Protein AF-A0A7J4XLW6-F1 (afdb_monomer_lite)

Foldseek 3Di:
DWKKKKKFEDVQVVVCVVPVDRDDPVSCVPPNIDIDMDDDQAVVVVVVVVVVVVVDPPGPDMDMDDIDDPCQPDCVPPDPCLVVVCVVCVVDPDFDADPPPRGTNHHHDPPPPD

Secondary structure (DSSP, 8-state):
-EEEEEEESHHHHHHHHHHSSPPPHHHHHHH--EEEEEEESSHHHHHHHHHHHHH-TTSS-EEE---EE--SS--TT--TTHHHHHHHTTT-SS-EE-TTT--EEE---S----

pLDDT: mean 85.94, std 12.04, range [36.12, 96.38]

Structure (mmCIF, N/CA/C/O backbone):
data_AF-A0A7J4XLW6-F1
#
_entry.id   AF-A0A7J4XLW6-F1
#
loop_
_atom_site.group_PDB
_atom_site.id
_atom_site.type_symbol
_atom_site.label_atom_id
_atom_site.label_alt_id
_atom_site.label_comp_id
_atom_site.label_asym_id
_atom_site.label_entity_id
_atom_site.label_seq_id
_atom_site.pdbx_PDB_ins_code
_atom_site.Cartn_x
_atom_site.Cartn_y
_atom_site.Cartn_z
_atom_site.occupancy
_atom_site.B_iso_or_equiv
_atom_site.auth_seq_id
_atom_site.auth_comp_id
_atom_site.auth_asym_id
_atom_site.auth_atom_id
_atom_site.pdbx_PDB_model_num
ATOM 1 N N . MET A 1 1 ? -7.204 3.137 5.812 1.00 77.12 1 MET A N 1
ATOM 2 C CA . MET A 1 1 ? -6.829 2.660 4.477 1.00 77.12 1 MET A CA 1
ATOM 3 C C . MET A 1 1 ? -5.346 2.912 4.299 1.00 77.12 1 MET A C 1
ATOM 5 O O . MET A 1 1 ? -4.861 3.974 4.674 1.00 77.12 1 MET A O 1
ATOM 9 N N . ILE A 1 2 ? -4.638 1.894 3.839 1.00 84.94 2 ILE A N 1
ATOM 10 C CA . ILE A 1 2 ? -3.230 1.935 3.465 1.00 84.94 2 ILE A CA 1
ATOM 11 C C . ILE A 1 2 ? -3.199 2.041 1.953 1.00 84.94 2 ILE A C 1
ATOM 13 O O . ILE A 1 2 ? -3.957 1.355 1.272 1.00 84.94 2 ILE A O 1
ATOM 17 N N . LYS A 1 3 ? -2.335 2.891 1.431 1.00 91.06 3 LYS A N 1
ATOM 18 C CA . LYS A 1 3 ? -2.055 3.009 0.013 1.00 91.06 3 LYS A CA 1
ATOM 19 C C . LYS A 1 3 ? -0.597 2.643 -0.205 1.00 91.06 3 LYS A C 1
ATOM 21 O O . LYS A 1 3 ? 0.259 3.003 0.596 1.00 91.06 3 LYS A O 1
ATOM 26 N N . ALA A 1 4 ? -0.338 1.908 -1.272 1.00 93.88 4 ALA A N 1
ATOM 27 C CA . ALA A 1 4 ? 1.007 1.561 -1.689 1.00 93.88 4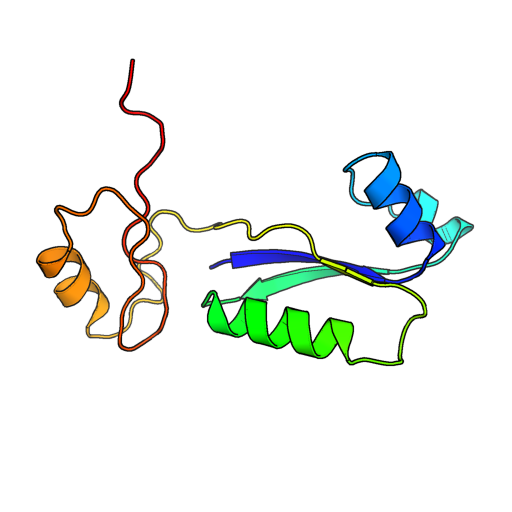 ALA A CA 1
ATOM 28 C C . ALA A 1 4 ? 1.082 1.545 -3.210 1.00 93.88 4 ALA A C 1
ATOM 30 O O . ALA A 1 4 ? 0.094 1.263 -3.893 1.00 93.88 4 ALA A O 1
ATOM 31 N N . THR A 1 5 ? 2.257 1.856 -3.735 1.00 96.25 5 THR A N 1
ATOM 32 C CA . THR A 1 5 ? 2.540 1.772 -5.162 1.00 96.25 5 THR A CA 1
ATOM 33 C C . THR A 1 5 ? 3.327 0.499 -5.423 1.00 96.25 5 THR A C 1
ATOM 35 O O . THR A 1 5 ? 4.349 0.251 -4.790 1.00 96.25 5 THR A O 1
ATOM 38 N N . VAL A 1 6 ? 2.830 -0.301 -6.355 1.00 95.44 6 VAL A N 1
ATOM 39 C CA . VAL A 1 6 ? 3.473 -1.506 -6.868 1.00 95.44 6 VAL A CA 1
ATOM 40 C C . VAL A 1 6 ? 4.213 -1.123 -8.139 1.00 95.44 6 VAL A C 1
ATOM 42 O O . VAL A 1 6 ? 3.632 -0.493 -9.026 1.00 95.44 6 VAL A O 1
ATOM 45 N N . ILE A 1 7 ? 5.479 -1.504 -8.229 1.00 95.88 7 ILE A N 1
ATOM 46 C CA . ILE A 1 7 ? 6.340 -1.282 -9.388 1.00 95.88 7 ILE A CA 1
ATOM 47 C C . ILE A 1 7 ? 6.794 -2.654 -9.879 1.00 95.88 7 ILE A C 1
ATOM 49 O O . ILE A 1 7 ? 7.333 -3.436 -9.103 1.00 95.88 7 ILE A O 1
ATOM 53 N N . CYS A 1 8 ? 6.579 -2.948 -11.158 1.00 94.25 8 CYS A N 1
ATOM 54 C CA . CYS A 1 8 ? 6.957 -4.216 -11.775 1.00 94.25 8 CYS A CA 1
ATOM 55 C C . CYS A 1 8 ? 7.901 -3.987 -12.961 1.00 94.25 8 CYS A C 1
ATOM 57 O O . CYS A 1 8 ? 7.646 -3.112 -13.795 1.00 94.25 8 CYS A O 1
ATOM 59 N N . GLY A 1 9 ? 8.936 -4.824 -13.064 1.00 93.62 9 GLY A N 1
ATOM 60 C CA . GLY A 1 9 ? 9.936 -4.830 -14.133 1.00 93.62 9 GLY A CA 1
ATOM 61 C C . GLY A 1 9 ? 11.270 -4.212 -13.703 1.00 93.62 9 GLY A C 1
ATOM 62 O O . GLY A 1 9 ? 11.294 -3.100 -13.174 1.00 93.62 9 GLY A O 1
ATOM 63 N N . GLY A 1 10 ? 12.382 -4.898 -13.990 1.00 93.75 10 GLY A N 1
ATOM 64 C CA . GLY A 1 10 ? 13.707 -4.548 -13.455 1.00 93.75 10 GLY A CA 1
ATOM 65 C C . GLY A 1 10 ? 14.176 -3.130 -13.768 1.00 93.75 10 GLY A C 1
ATOM 66 O O . GLY A 1 10 ? 14.617 -2.405 -12.884 1.00 93.75 10 GLY A O 1
ATOM 67 N N . SER A 1 11 ? 13.975 -2.636 -14.995 1.00 95.12 11 SER A N 1
ATOM 68 C CA . SER A 1 11 ? 14.337 -1.246 -15.321 1.00 95.12 11 SER A CA 1
ATOM 69 C C . SER A 1 11 ? 13.528 -0.207 -14.533 1.00 95.12 11 SER A C 1
ATOM 71 O O . SER A 1 11 ? 14.036 0.877 -14.241 1.00 95.12 11 SER A O 1
ATOM 73 N N . ALA A 1 12 ? 12.272 -0.509 -14.193 1.00 95.50 12 ALA A N 1
ATOM 74 C CA . ALA A 1 12 ? 11.426 0.371 -13.393 1.00 95.50 12 ALA A CA 1
ATOM 75 C C . ALA A 1 12 ? 11.798 0.309 -11.904 1.00 95.50 12 ALA A C 1
ATOM 77 O O . ALA A 1 12 ? 11.862 1.359 -11.262 1.00 95.50 12 ALA A O 1
ATOM 78 N N . VAL A 1 13 ? 12.087 -0.888 -11.386 1.00 95.44 13 VAL A N 1
ATOM 79 C CA . VAL A 1 13 ? 12.538 -1.111 -10.004 1.00 95.44 13 VAL A CA 1
ATOM 80 C C . VAL A 1 13 ? 13.897 -0.457 -9.765 1.00 95.44 13 VAL A C 1
ATOM 82 O O . VAL A 1 13 ? 13.985 0.429 -8.921 1.00 95.44 13 VAL A O 1
ATOM 85 N N . ASN A 1 14 ? 14.903 -0.734 -10.599 1.00 95.62 14 ASN A N 1
ATOM 86 C CA . ASN A 1 14 ? 16.224 -0.111 -10.471 1.00 95.62 14 ASN A CA 1
ATOM 87 C C . ASN A 1 14 ? 16.144 1.426 -10.502 1.00 95.62 14 ASN A C 1
ATOM 89 O O . ASN A 1 14 ? 16.817 2.124 -9.748 1.00 95.62 14 ASN A O 1
ATOM 93 N N . ARG A 1 15 ? 15.261 1.991 -11.338 1.00 95.56 15 ARG A N 1
ATOM 94 C CA . ARG A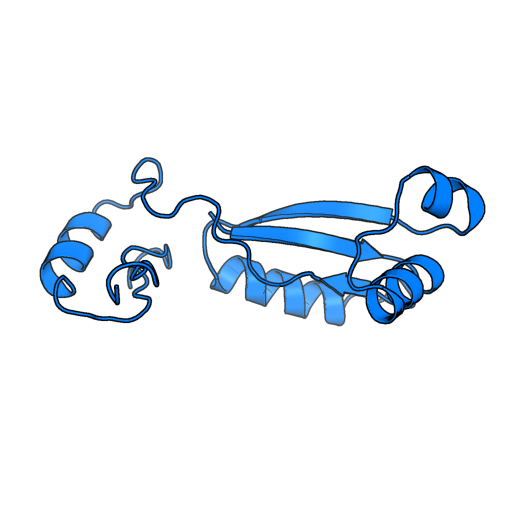 1 15 ? 15.053 3.444 -11.379 1.00 95.56 15 ARG A CA 1
ATOM 95 C C . ARG A 1 15 ? 14.470 3.986 -10.074 1.00 95.56 15 ARG A C 1
ATOM 97 O O . ARG A 1 15 ? 14.819 5.102 -9.673 1.00 95.56 15 ARG A O 1
ATOM 104 N N . TYR A 1 16 ? 13.547 3.249 -9.464 1.00 96.38 16 TYR A N 1
ATOM 105 C CA . TYR A 1 16 ? 12.991 3.603 -8.166 1.00 96.38 16 TYR A CA 1
ATOM 106 C C . TYR A 1 16 ? 14.075 3.543 -7.089 1.00 96.38 16 TYR A C 1
ATOM 108 O O . TYR A 1 16 ? 14.262 4.543 -6.401 1.00 96.38 16 TYR A O 1
ATOM 116 N N . ASP A 1 17 ? 14.851 2.464 -7.028 1.00 95.19 17 ASP A N 1
ATOM 117 C CA . ASP A 1 17 ? 15.910 2.278 -6.030 1.00 95.19 17 ASP A CA 1
ATOM 118 C C . ASP A 1 17 ? 17.003 3.354 -6.129 1.00 95.19 17 ASP A C 1
ATOM 120 O O . ASP A 1 17 ? 17.436 3.906 -5.119 1.00 95.19 17 ASP A O 1
ATOM 124 N N . GLU A 1 18 ? 17.390 3.745 -7.347 1.00 96.06 18 GLU A N 1
ATOM 125 C CA . GLU A 1 18 ? 18.377 4.808 -7.578 1.00 96.06 18 GLU A CA 1
ATOM 126 C C . GLU A 1 18 ? 17.890 6.207 -7.172 1.00 96.06 18 GLU A C 1
ATOM 128 O O . GLU A 1 18 ? 18.699 7.087 -6.871 1.00 96.06 18 GLU A O 1
ATOM 133 N N . THR A 1 19 ? 16.581 6.470 -7.246 1.00 95.44 19 THR A N 1
ATOM 134 C CA . THR A 1 19 ? 16.052 7.843 -7.141 1.00 95.44 19 THR A CA 1
ATOM 135 C C . THR A 1 19 ? 15.097 8.088 -5.986 1.00 95.44 19 THR A C 1
ATOM 137 O O . THR A 1 19 ? 14.776 9.249 -5.717 1.00 95.44 19 THR A O 1
ATOM 140 N N . GLY A 1 20 ? 14.595 7.030 -5.353 1.00 93.94 20 GLY A N 1
ATOM 141 C CA . GLY A 1 20 ? 13.478 7.067 -4.413 1.00 93.94 20 GLY A CA 1
ATOM 142 C C . GLY A 1 20 ? 12.168 7.576 -5.028 1.00 93.94 20 GLY A 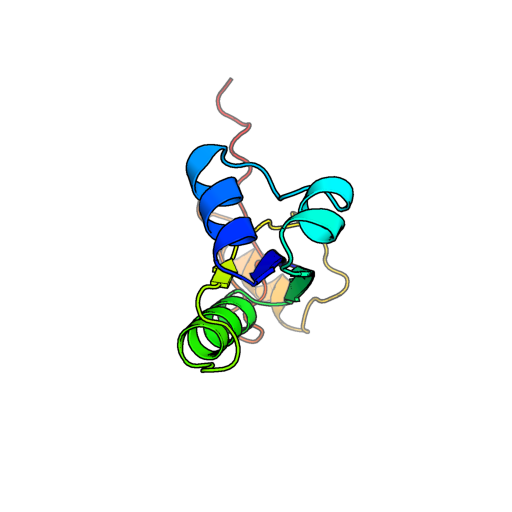C 1
ATOM 143 O O . GLY A 1 20 ? 11.269 7.991 -4.299 1.00 93.94 20 GLY A O 1
ATOM 144 N N . LYS A 1 21 ? 12.052 7.637 -6.364 1.00 95.31 21 LYS A N 1
ATOM 145 C CA . LYS A 1 21 ? 10.900 8.229 -7.063 1.00 95.31 21 LYS A CA 1
ATOM 146 C C . LYS A 1 21 ? 10.237 7.221 -7.983 1.00 95.31 21 LYS A C 1
ATOM 148 O O . LYS A 1 21 ? 10.894 6.579 -8.798 1.00 95.31 21 LYS A O 1
ATOM 153 N N . VAL A 1 22 ? 8.909 7.154 -7.904 1.00 95.69 22 VAL A N 1
ATOM 154 C CA . VAL A 1 22 ? 8.093 6.299 -8.775 1.00 95.69 22 VAL A CA 1
ATOM 155 C C . VAL A 1 22 ? 8.342 6.663 -10.251 1.00 95.69 22 VAL A C 1
ATOM 157 O O . VAL A 1 22 ? 8.219 7.841 -10.616 1.00 95.69 22 VAL A O 1
ATOM 160 N N . PRO A 1 23 ? 8.683 5.691 -11.120 1.00 96.00 23 PRO A N 1
ATOM 161 C CA . PRO A 1 23 ? 8.942 5.949 -12.530 1.00 96.00 23 PRO A CA 1
ATOM 162 C C . PRO A 1 23 ? 7.749 6.581 -13.253 1.00 96.00 23 PRO A C 1
ATOM 164 O O . PRO A 1 23 ? 6.603 6.151 -13.138 1.00 96.00 23 PRO A O 1
ATOM 167 N N . SER A 1 24 ? 8.026 7.611 -14.054 1.00 95.12 24 SER A N 1
ATOM 168 C CA . SER A 1 24 ? 6.992 8.273 -14.856 1.00 95.12 24 SER A CA 1
ATOM 169 C C . SER A 1 24 ? 6.516 7.397 -16.018 1.00 95.12 24 SER A C 1
ATOM 171 O O . SER A 1 24 ? 7.286 6.624 -16.586 1.00 95.12 24 SER A O 1
ATOM 173 N N . ARG A 1 25 ? 5.289 7.627 -16.496 1.00 94.38 25 ARG A N 1
ATOM 174 C CA . ARG A 1 25 ? 4.749 6.933 -17.679 1.00 94.38 25 ARG A CA 1
ATOM 175 C C . ARG A 1 25 ? 5.630 7.066 -18.928 1.00 94.38 25 ARG A C 1
ATOM 177 O O . ARG A 1 25 ? 5.730 6.127 -19.706 1.00 94.38 25 ARG A O 1
ATOM 184 N N . LYS A 1 26 ? 6.302 8.211 -19.116 1.00 95.44 26 LYS A N 1
ATOM 185 C CA . LYS A 1 26 ? 7.232 8.415 -20.241 1.00 95.44 26 LYS A CA 1
ATOM 186 C C . LYS A 1 26 ? 8.430 7.462 -20.171 1.00 95.44 26 LYS A C 1
ATOM 188 O O . LYS A 1 26 ? 8.872 6.984 -21.207 1.00 95.44 26 LYS A O 1
ATOM 193 N N . PHE A 1 27 ? 8.934 7.194 -18.967 1.00 95.12 27 PHE A N 1
ATOM 194 C CA . PHE A 1 27 ? 10.009 6.229 -18.749 1.00 95.12 27 PHE A CA 1
ATOM 195 C C . PHE A 1 27 ? 9.523 4.804 -19.039 1.00 95.12 27 PHE A C 1
ATOM 197 O O . PHE A 1 27 ? 10.138 4.111 -19.844 1.00 95.12 27 PHE A O 1
ATOM 204 N N . LEU A 1 28 ? 8.372 4.420 -18.473 1.00 95.12 28 LEU A N 1
ATOM 205 C CA . LEU A 1 28 ? 7.789 3.083 -18.647 1.00 95.12 28 LEU A CA 1
ATOM 206 C C . LEU A 1 28 ? 7.494 2.754 -20.119 1.00 95.12 28 LEU A C 1
ATOM 208 O O . LEU A 1 28 ? 7.757 1.649 -20.572 1.00 95.12 28 LEU A O 1
ATOM 212 N N . ASN A 1 29 ? 7.028 3.727 -20.908 1.00 94.06 29 ASN A N 1
ATOM 213 C CA . ASN A 1 29 ? 6.789 3.524 -22.341 1.00 94.06 29 ASN A CA 1
ATOM 214 C C . ASN A 1 29 ? 8.073 3.250 -23.151 1.00 94.06 29 ASN A C 1
ATOM 216 O O . ASN A 1 29 ? 7.979 2.714 -24.251 1.00 94.06 29 ASN A O 1
ATOM 220 N N . GLY A 1 30 ? 9.243 3.676 -22.662 1.00 93.69 30 GLY A N 1
ATOM 221 C CA . GLY A 1 30 ? 10.521 3.515 -23.361 1.00 93.69 30 GLY A CA 1
ATOM 222 C C . GLY A 1 30 ? 11.373 2.352 -22.852 1.00 93.69 30 GLY A C 1
ATOM 223 O O . GLY A 1 30 ? 12.090 1.750 -23.640 1.00 93.69 30 GLY A O 1
ATOM 224 N N . GLN A 1 31 ? 11.304 2.056 -21.552 1.00 91.31 31 GLN A N 1
ATOM 225 C CA . GLN A 1 31 ? 12.141 1.054 -20.874 1.00 91.31 31 GLN A CA 1
ATOM 226 C C . GLN A 1 31 ? 11.340 -0.163 -20.382 1.00 91.31 31 GLN A C 1
ATOM 228 O O . GLN A 1 31 ? 11.919 -1.134 -19.910 1.00 91.31 31 GLN A O 1
ATOM 233 N N . GLY A 1 32 ? 10.010 -0.124 -20.498 1.00 90.12 32 GLY A N 1
ATOM 234 C CA . GLY A 1 32 ? 9.118 -1.164 -19.999 1.00 90.12 32 GLY A CA 1
ATOM 235 C C . GLY A 1 32 ? 8.786 -1.029 -18.511 1.00 90.12 32 GLY A C 1
ATOM 236 O O . GLY A 1 32 ? 9.207 -0.093 -17.826 1.00 90.12 32 GLY A O 1
ATOM 237 N N . GLY A 1 33 ? 7.990 -1.983 -18.030 1.00 93.00 33 GLY A N 1
ATOM 238 C CA . GLY A 1 33 ? 7.501 -2.047 -16.655 1.00 93.00 33 GLY A CA 1
ATOM 239 C C . GLY A 1 33 ? 6.102 -1.461 -16.461 1.00 93.00 33 GLY A C 1
ATOM 240 O O . GLY A 1 33 ? 5.515 -0.844 -17.354 1.00 93.00 33 GLY A O 1
ATOM 241 N N . VAL A 1 34 ? 5.556 -1.674 -15.266 1.00 94.31 34 VAL A N 1
ATOM 242 C CA . VAL A 1 34 ? 4.209 -1.245 -14.872 1.00 94.31 34 VAL A CA 1
ATOM 243 C C . VAL A 1 34 ? 4.263 -0.622 -13.484 1.00 94.31 34 VAL A C 1
ATOM 245 O O . VAL A 1 34 ? 4.999 -1.077 -12.615 1.00 94.31 34 VAL A O 1
ATOM 248 N N . VAL A 1 35 ? 3.463 0.422 -13.280 1.00 95.31 35 VAL A N 1
ATOM 249 C CA . VAL A 1 35 ? 3.230 1.034 -11.973 1.00 95.31 35 VAL A CA 1
ATOM 250 C C . VAL A 1 35 ? 1.732 1.022 -11.712 1.00 95.31 35 VAL A C 1
ATOM 252 O O . VAL A 1 35 ? 0.963 1.495 -12.550 1.00 95.31 35 VAL A O 1
ATOM 255 N N . ASP A 1 36 ? 1.330 0.508 -10.555 1.00 95.12 36 ASP A N 1
ATOM 256 C CA . ASP A 1 36 ? -0.064 0.486 -10.119 1.00 95.12 36 ASP A CA 1
ATOM 257 C C . ASP A 1 36 ? -0.186 0.902 -8.651 1.00 95.12 36 ASP A C 1
ATOM 259 O O . ASP A 1 36 ? 0.732 0.722 -7.856 1.00 95.12 36 ASP A O 1
ATOM 263 N N . VAL A 1 37 ? -1.330 1.465 -8.277 1.00 94.69 37 VAL A N 1
ATOM 264 C CA . VAL A 1 37 ? -1.612 1.883 -6.903 1.00 94.69 37 VAL A CA 1
ATOM 265 C C . VAL A 1 37 ? -2.617 0.918 -6.297 1.00 94.69 37 VAL A C 1
ATOM 267 O O . VAL A 1 37 ? -3.730 0.763 -6.797 1.00 94.69 37 VAL A O 1
ATOM 270 N N . LYS A 1 38 ? -2.243 0.301 -5.178 1.00 94.00 38 LYS A N 1
ATOM 271 C CA . LYS A 1 38 ? -3.110 -0.588 -4.406 1.00 94.00 38 LYS A CA 1
ATOM 272 C C . LYS A 1 38 ? -3.526 0.069 -3.104 1.00 94.00 38 LYS A C 1
ATOM 274 O O . LYS A 1 38 ? -2.762 0.802 -2.476 1.00 94.00 38 LYS A O 1
ATOM 279 N N . THR A 1 39 ? -4.759 -0.211 -2.707 1.00 90.69 39 THR A N 1
ATOM 280 C CA . THR A 1 39 ? -5.313 0.212 -1.425 1.00 90.69 39 THR A CA 1
ATOM 281 C C . THR A 1 39 ? -5.705 -1.002 -0.606 1.00 90.69 39 THR A C 1
ATOM 283 O O . THR A 1 39 ? -6.377 -1.895 -1.117 1.00 90.69 39 THR A O 1
ATOM 286 N N . PHE A 1 40 ? -5.340 -0.987 0.667 1.00 86.38 40 PHE A N 1
ATOM 287 C CA . PHE A 1 40 ? -5.609 -2.043 1.632 1.00 86.38 40 PHE A CA 1
ATOM 288 C C . PHE A 1 40 ? -6.369 -1.462 2.823 1.00 86.38 40 PHE A C 1
ATOM 290 O O . PHE A 1 40 ? -6.169 -0.311 3.227 1.00 86.38 40 PHE A O 1
ATOM 297 N N . ASN A 1 41 ? -7.257 -2.243 3.415 1.00 80.25 41 ASN A N 1
ATOM 298 C CA . ASN A 1 41 ? -8.000 -1.844 4.604 1.00 80.25 41 ASN A CA 1
ATOM 299 C C . ASN A 1 41 ? -7.179 -2.057 5.876 1.00 80.25 41 ASN A C 1
ATOM 301 O O . ASN A 1 41 ? -7.320 -1.283 6.828 1.00 80.25 41 ASN A O 1
ATOM 305 N N . THR A 1 42 ? -6.307 -3.067 5.876 1.00 78.12 42 THR A N 1
ATOM 306 C CA . THR A 1 42 ? -5.527 -3.488 7.047 1.00 78.12 42 THR A CA 1
ATOM 307 C C . THR A 1 42 ? -4.046 -3.683 6.702 1.00 78.12 42 THR A C 1
ATOM 309 O O . THR A 1 42 ? -3.720 -3.965 5.546 1.00 78.12 42 THR A O 1
ATOM 312 N N . PRO A 1 43 ? -3.124 -3.572 7.679 1.00 82.25 43 PRO A N 1
ATOM 313 C CA . PRO A 1 43 ? -1.727 -3.946 7.462 1.00 82.25 43 PRO A CA 1
ATOM 314 C C . PRO A 1 43 ? -1.568 -5.408 7.066 1.00 82.25 43 PRO A C 1
ATOM 316 O O . PRO A 1 43 ? -0.726 -5.698 6.232 1.00 82.25 43 PRO A O 1
ATOM 319 N N . GLY A 1 44 ? -2.404 -6.306 7.602 1.00 84.25 44 GLY A N 1
ATOM 320 C CA . GLY A 1 44 ? -2.360 -7.727 7.258 1.00 84.25 44 GLY A CA 1
ATOM 321 C C . GLY A 1 44 ? -2.670 -7.991 5.784 1.00 84.25 44 GLY A C 1
ATOM 322 O O . GLY A 1 44 ? -2.024 -8.831 5.171 1.00 84.25 44 GLY A O 1
ATOM 323 N N . GLU A 1 45 ? -3.602 -7.241 5.186 1.00 90.25 45 GLU A N 1
ATOM 324 C CA . GLU A 1 45 ? -3.859 -7.303 3.739 1.00 90.25 45 GLU A CA 1
ATOM 325 C C . GLU A 1 45 ? -2.655 -6.814 2.921 1.00 90.25 45 GLU A C 1
ATOM 327 O O . GLU A 1 45 ? -2.303 -7.444 1.926 1.00 90.25 45 GLU A O 1
ATOM 332 N N . TYR A 1 46 ? -2.005 -5.724 3.347 1.00 91.44 46 TYR A N 1
ATOM 333 C CA . TYR A 1 46 ? -0.768 -5.254 2.715 1.00 91.44 46 TYR A CA 1
ATOM 334 C C . TYR A 1 46 ? 0.341 -6.307 2.832 1.00 91.44 46 TYR A C 1
ATOM 336 O O . TYR A 1 46 ? 1.001 -6.609 1.843 1.00 91.44 46 TYR A O 1
ATOM 344 N N . ASP A 1 47 ? 0.544 -6.877 4.021 1.00 90.38 47 ASP A N 1
ATOM 345 C CA . ASP A 1 47 ? 1.623 -7.833 4.284 1.00 90.38 47 ASP A CA 1
ATOM 346 C C . ASP A 1 47 ? 1.404 -9.123 3.480 1.00 90.38 47 ASP A C 1
ATOM 348 O O . ASP A 1 47 ? 2.333 -9.631 2.855 1.00 90.38 47 ASP A O 1
ATOM 352 N N . ALA A 1 48 ? 0.159 -9.605 3.403 1.00 92.12 48 ALA A N 1
ATOM 353 C CA . ALA A 1 48 ? -0.214 -10.732 2.552 1.00 92.12 48 ALA A CA 1
ATOM 354 C C . ALA A 1 48 ? 0.033 -10.443 1.064 1.00 92.12 48 ALA A C 1
ATOM 356 O O . ALA A 1 48 ? 0.566 -11.297 0.357 1.00 92.12 48 ALA A O 1
ATOM 357 N N . TYR A 1 49 ? -0.308 -9.240 0.589 1.00 94.06 49 TYR A N 1
ATOM 358 C CA . TYR A 1 49 ? -0.015 -8.831 -0.784 1.00 94.06 49 TYR A CA 1
ATOM 359 C C . TYR A 1 49 ? 1.492 -8.745 -1.044 1.00 94.06 49 TYR A C 1
ATOM 361 O O . TYR A 1 49 ? 1.951 -9.212 -2.078 1.00 94.06 49 TYR A O 1
ATOM 369 N N . SER A 1 50 ? 2.265 -8.189 -0.108 1.00 91.38 50 SER A N 1
ATOM 370 C CA . SER A 1 50 ? 3.724 -8.089 -0.208 1.00 91.38 50 SER A CA 1
ATOM 371 C C . SER A 1 50 ? 4.382 -9.464 -0.307 1.00 91.38 50 SER A C 1
ATOM 373 O O . SER A 1 50 ? 5.263 -9.645 -1.141 1.00 91.38 50 SER A O 1
ATOM 375 N N . MET A 1 51 ? 3.955 -10.431 0.513 1.00 91.19 51 MET A N 1
ATOM 376 C CA . MET A 1 51 ? 4.452 -11.809 0.432 1.00 91.19 51 MET A CA 1
ATOM 377 C C . MET A 1 51 ? 4.056 -12.461 -0.895 1.00 91.19 51 MET A C 1
ATOM 379 O O . MET A 1 51 ? 4.906 -13.001 -1.590 1.00 91.19 51 MET A O 1
ATOM 383 N N . GLY A 1 52 ? 2.790 -12.330 -1.303 1.00 91.69 52 GLY A N 1
ATOM 384 C CA . GLY A 1 52 ? 2.324 -12.888 -2.573 1.00 91.69 52 GLY A CA 1
ATOM 385 C C . GLY A 1 52 ? 3.003 -12.271 -3.800 1.00 91.69 52 GLY A C 1
ATOM 386 O O . GLY A 1 52 ? 3.211 -12.963 -4.789 1.00 91.69 52 GLY A O 1
ATOM 387 N N . LEU A 1 53 ? 3.368 -10.987 -3.742 1.00 90.88 53 LEU A N 1
ATOM 388 C CA . LEU A 1 53 ? 4.129 -10.315 -4.795 1.00 90.88 53 LEU A CA 1
ATOM 389 C C . LEU A 1 53 ? 5.569 -10.839 -4.867 1.00 90.88 53 LEU A C 1
ATOM 391 O O . LEU A 1 53 ? 6.071 -11.038 -5.968 1.00 90.88 53 LEU A O 1
ATOM 395 N N . ALA A 1 54 ? 6.203 -11.084 -3.716 1.00 85.69 54 ALA A N 1
ATOM 396 C CA . ALA A 1 54 ? 7.544 -11.663 -3.645 1.00 85.69 54 ALA A CA 1
ATOM 397 C C . ALA A 1 54 ? 7.586 -13.120 -4.146 1.00 85.69 54 ALA A C 1
ATOM 399 O O . ALA A 1 54 ? 8.580 -13.527 -4.740 1.00 85.69 54 ALA A O 1
ATOM 400 N N . ASP A 1 55 ? 6.505 -13.879 -3.949 1.00 86.25 55 ASP A N 1
ATOM 401 C CA . ASP A 1 55 ? 6.381 -15.270 -4.409 1.00 86.25 55 ASP A CA 1
ATOM 402 C C . ASP A 1 55 ? 5.973 -15.393 -5.893 1.00 86.25 55 ASP A C 1
ATOM 404 O O . ASP A 1 55 ? 6.047 -16.477 -6.478 1.00 86.25 55 ASP A O 1
ATOM 408 N N . ALA A 1 56 ? 5.486 -14.315 -6.516 1.00 84.06 56 ALA A N 1
ATOM 409 C CA . ALA A 1 56 ? 4.954 -14.353 -7.873 1.00 84.06 56 ALA A CA 1
ATOM 410 C C . ALA A 1 56 ? 6.065 -14.325 -8.937 1.00 84.06 56 ALA A C 1
ATOM 412 O O . ALA A 1 56 ? 6.690 -13.296 -9.171 1.00 84.06 56 ALA A O 1
ATOM 413 N N . ASP A 1 57 ? 6.202 -15.411 -9.699 1.00 73.00 57 ASP A N 1
ATOM 414 C CA . ASP A 1 57 ? 7.181 -15.569 -10.796 1.00 73.00 57 ASP A CA 1
ATOM 415 C C . ASP A 1 57 ? 6.774 -14.852 -12.110 1.00 73.00 57 ASP A C 1
ATOM 417 O O . ASP A 1 57 ? 7.053 -15.295 -13.221 1.00 73.00 57 ASP A O 1
ATOM 421 N N . GLY A 1 58 ? 5.995 -13.770 -12.005 1.00 75.31 58 GLY A N 1
ATOM 422 C CA . GLY A 1 58 ? 5.423 -13.066 -13.162 1.00 75.31 58 GLY A CA 1
ATOM 423 C C . GLY A 1 58 ? 6.295 -11.938 -13.715 1.00 75.31 58 GLY A C 1
ATOM 424 O O . GLY A 1 58 ? 6.132 -11.544 -14.870 1.00 75.31 58 GLY A O 1
ATOM 425 N N . TRP A 1 59 ? 7.195 -11.400 -12.895 1.00 79.81 59 TRP A N 1
ATOM 426 C CA . TRP A 1 59 ? 8.121 -10.326 -13.248 1.00 79.81 59 TRP A CA 1
ATOM 427 C C . TRP A 1 59 ? 9.486 -10.634 -12.647 1.00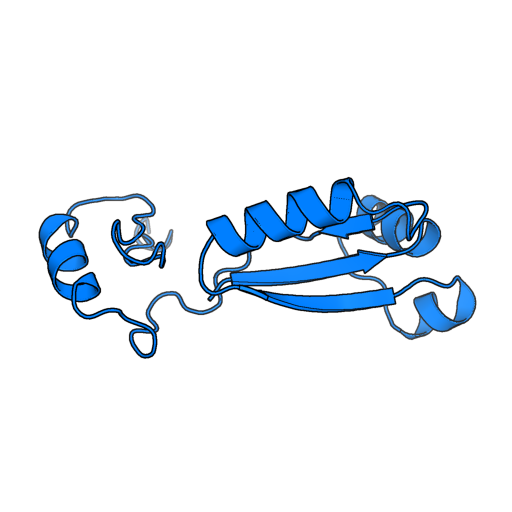 79.81 59 TRP A C 1
ATOM 429 O O . TRP A 1 59 ? 9.552 -11.056 -11.499 1.00 79.81 59 TRP A O 1
ATOM 439 N N . GLU A 1 60 ? 10.559 -10.361 -13.396 1.00 82.25 60 GLU A N 1
ATOM 440 C CA . GLU A 1 60 ? 11.937 -10.579 -12.922 1.00 82.25 60 GLU A CA 1
ATOM 441 C C . GLU A 1 60 ? 12.234 -9.806 -11.628 1.00 82.25 60 GLU A C 1
ATOM 443 O O . GLU A 1 60 ? 12.926 -10.311 -10.752 1.00 82.25 60 GLU A O 1
ATOM 448 N N . GLU A 1 61 ? 11.676 -8.597 -11.494 1.00 90.75 61 GLU A N 1
ATOM 449 C CA . GLU A 1 61 ? 11.800 -7.772 -10.293 1.00 90.75 61 GLU A CA 1
ATOM 450 C C . GLU A 1 61 ? 10.501 -7.015 -10.007 1.00 90.75 61 GLU A C 1
ATOM 452 O O . GLU A 1 61 ? 9.804 -6.543 -10.920 1.00 90.75 61 GLU A O 1
ATOM 457 N N . THR A 1 62 ? 10.197 -6.861 -8.718 1.00 92.94 62 THR A N 1
ATOM 458 C CA . THR A 1 62 ? 9.080 -6.058 -8.219 1.00 92.94 62 THR A CA 1
ATOM 459 C C . THR A 1 62 ? 9.508 -5.242 -7.003 1.00 92.94 62 THR A C 1
ATOM 461 O O . THR A 1 62 ? 10.387 -5.645 -6.246 1.00 92.94 62 THR A O 1
ATOM 464 N N . ALA A 1 63 ? 8.876 -4.088 -6.808 1.00 91.88 63 ALA A N 1
ATOM 465 C CA . ALA A 1 63 ? 9.027 -3.274 -5.610 1.00 91.88 63 ALA A CA 1
ATOM 466 C C . ALA A 1 63 ? 7.662 -2.795 -5.117 1.00 91.88 63 ALA A C 1
ATOM 468 O O . ALA A 1 63 ? 6.745 -2.528 -5.902 1.00 91.88 63 ALA A O 1
ATOM 469 N N . LEU A 1 64 ? 7.541 -2.664 -3.800 1.00 94.00 64 LEU A N 1
ATOM 470 C CA . LEU A 1 64 ? 6.364 -2.135 -3.125 1.00 94.00 64 LEU A CA 1
ATOM 471 C C . LEU A 1 64 ? 6.806 -0.957 -2.259 1.00 94.00 64 LEU A C 1
ATOM 473 O O . LEU A 1 64 ? 7.709 -1.100 -1.439 1.00 94.00 64 LEU A O 1
ATOM 477 N N . THR A 1 65 ? 6.200 0.213 -2.457 1.00 91.00 65 THR A N 1
ATOM 478 C CA . THR A 1 65 ? 6.502 1.380 -1.614 1.00 91.00 65 THR A CA 1
ATOM 479 C C . THR A 1 65 ? 6.002 1.167 -0.192 1.00 91.00 65 THR A C 1
ATOM 481 O O . THR A 1 65 ? 5.016 0.459 0.013 1.00 91.00 65 THR A O 1
ATOM 484 N N . ASP A 1 66 ? 6.590 1.890 0.759 1.00 85.12 66 ASP A N 1
ATOM 485 C CA . ASP A 1 66 ? 6.147 1.890 2.151 1.00 85.12 66 ASP A CA 1
ATOM 486 C C . ASP A 1 66 ? 4.647 2.190 2.316 1.00 85.12 66 ASP A C 1
ATOM 488 O O . ASP A 1 66 ? 4.007 2.854 1.490 1.00 85.12 66 ASP A O 1
ATOM 492 N N . LYS A 1 67 ? 4.091 1.696 3.428 1.00 84.88 67 LYS A N 1
ATOM 493 C CA . LYS A 1 67 ? 2.683 1.855 3.810 1.00 84.88 67 LYS A CA 1
ATOM 494 C C . LYS A 1 67 ? 2.347 3.339 4.000 1.00 84.88 67 LYS A C 1
ATOM 496 O O . LYS A 1 67 ? 2.735 3.941 4.997 1.00 84.88 67 LYS A O 1
ATOM 501 N N . GLU A 1 68 ? 1.540 3.913 3.109 1.00 83.25 68 GLU A N 1
ATOM 502 C CA . GLU A 1 68 ? 0.976 5.253 3.296 1.00 83.25 68 GLU A CA 1
ATOM 503 C C . GLU A 1 68 ? -0.417 5.148 3.936 1.00 83.25 68 GLU A C 1
ATOM 505 O O . GLU A 1 68 ? -1.375 4.690 3.309 1.00 83.25 68 GLU A O 1
ATOM 510 N N . PHE A 1 69 ? -0.577 5.581 5.188 1.00 75.94 69 PHE A N 1
ATOM 511 C CA . PHE A 1 69 ? -1.887 5.598 5.848 1.00 75.94 69 PHE A CA 1
ATOM 512 C C . PHE A 1 69 ? -2.701 6.822 5.404 1.00 75.94 69 PHE A C 1
ATOM 514 O O . PHE A 1 69 ? -2.589 7.911 5.962 1.00 75.94 69 PHE A O 1
ATOM 521 N N . THR A 1 70 ? -3.576 6.642 4.414 1.00 69.12 70 THR A N 1
ATOM 522 C CA . THR A 1 70 ? -4.348 7.736 3.789 1.00 69.12 70 THR A CA 1
ATOM 523 C C . THR A 1 70 ? -5.520 8.230 4.628 1.00 69.12 70 THR A C 1
ATOM 525 O O . THR A 1 70 ? -6.150 9.236 4.309 1.00 69.12 70 THR A O 1
ATOM 528 N N . THR A 1 71 ? -5.827 7.546 5.727 1.00 60.88 71 THR A N 1
ATOM 529 C CA . THR A 1 71 ? -6.942 7.910 6.590 1.00 60.88 71 THR A CA 1
ATOM 530 C C . THR A 1 71 ? -6.531 7.928 8.051 1.00 60.88 71 THR A C 1
ATOM 532 O O . THR A 1 71 ? -6.833 7.001 8.804 1.00 60.88 71 THR A O 1
ATOM 535 N N . LYS A 1 72 ? -5.892 9.016 8.476 1.00 57.56 72 LYS A N 1
ATOM 536 C CA . LYS A 1 72 ? -5.528 9.233 9.882 1.00 57.56 72 LYS A CA 1
ATOM 537 C C . LYS A 1 72 ? -6.734 9.167 10.839 1.00 57.56 72 LYS A C 1
ATOM 539 O O . LYS A 1 72 ? -6.559 8.889 12.018 1.00 57.56 72 LYS A O 1
ATOM 544 N N . LYS A 1 73 ? -7.965 9.414 10.351 1.00 60.47 73 LYS A N 1
ATOM 545 C CA . LYS A 1 73 ? -9.203 9.481 11.165 1.00 60.47 73 LYS A CA 1
ATOM 546 C C . LYS A 1 73 ? -10.480 9.008 10.448 1.00 60.47 73 LYS A C 1
ATOM 548 O O . LYS A 1 73 ? -11.578 9.369 10.866 1.00 60.47 73 LYS A O 1
ATOM 553 N N . ASP A 1 74 ? -10.377 8.2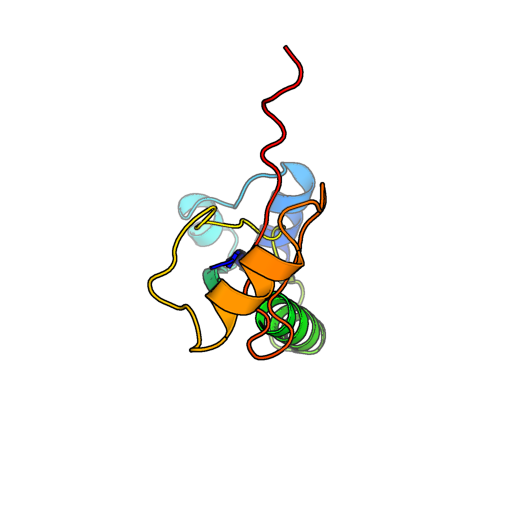32 9.368 1.00 65.62 74 ASP A N 1
ATOM 554 C CA . ASP A 1 74 ? -11.585 7.755 8.677 1.00 65.62 74 ASP A CA 1
ATOM 555 C C . ASP A 1 74 ? -12.283 6.676 9.505 1.00 65.62 74 ASP A C 1
ATOM 557 O O . ASP A 1 74 ? -11.737 5.593 9.713 1.00 65.62 74 ASP A O 1
ATOM 561 N N . LYS A 1 75 ? -13.498 6.974 9.968 1.00 73.06 75 LYS A N 1
ATOM 562 C CA . LYS A 1 75 ? -14.361 6.052 10.718 1.00 73.06 75 LYS A CA 1
ATOM 563 C C . LYS A 1 75 ? -15.388 5.339 9.830 1.00 73.06 75 LYS A C 1
ATOM 565 O O . LYS A 1 75 ? -16.104 4.479 10.326 1.00 73.06 75 LYS A O 1
ATOM 570 N N . SER A 1 76 ? -15.459 5.650 8.530 1.00 72.50 76 SER A N 1
ATOM 571 C CA . SER A 1 76 ? -16.473 5.100 7.612 1.00 72.50 76 SER A CA 1
ATOM 572 C C . SER A 1 76 ? -16.397 3.576 7.471 1.00 72.50 76 SER A C 1
ATOM 574 O O . SER A 1 76 ? -17.414 2.913 7.304 1.00 72.50 76 SER A O 1
ATOM 576 N N . THR A 1 77 ? -15.195 3.018 7.610 1.00 73.88 77 THR A N 1
ATOM 577 C CA . THR A 1 77 ? -14.926 1.572 7.551 1.00 73.88 77 THR A CA 1
ATOM 578 C C . THR A 1 77 ? -14.766 0.931 8.935 1.00 73.88 77 THR A C 1
ATOM 580 O O . THR A 1 77 ? -14.117 -0.102 9.077 1.00 73.88 77 THR A O 1
ATOM 583 N N . ASP A 1 78 ? -15.265 1.571 9.995 1.00 85.69 78 ASP A N 1
ATOM 584 C CA . ASP A 1 78 ? -15.204 1.001 11.340 1.00 85.69 78 ASP A CA 1
ATOM 585 C C . ASP A 1 78 ? -16.114 -0.220 11.474 1.00 85.69 78 ASP A C 1
ATOM 587 O O . ASP A 1 78 ? -17.286 -0.197 11.099 1.00 85.69 78 ASP A O 1
ATOM 591 N N . CYS A 1 79 ? -15.584 -1.283 12.081 1.00 86.25 79 CYS A N 1
ATOM 592 C CA . CYS A 1 79 ? -16.435 -2.353 12.571 1.00 86.25 79 CYS A CA 1
ATOM 593 C C . CYS A 1 79 ? -17.178 -1.894 13.837 1.00 86.25 79 CYS A C 1
ATOM 595 O O . CYS A 1 79 ? -16.839 -0.882 14.459 1.00 86.25 79 CYS A O 1
ATOM 597 N N . LYS A 1 80 ? -18.159 -2.691 14.271 1.00 93.81 80 LYS A N 1
ATOM 598 C CA . LYS A 1 80 ? -18.988 -2.401 15.453 1.00 93.81 80 LYS A CA 1
ATOM 599 C C . LYS A 1 80 ? -18.177 -2.163 16.738 1.00 93.81 80 LYS A C 1
ATOM 601 O O . LYS A 1 80 ? -18.665 -1.476 17.627 1.00 93.81 80 LYS A O 1
ATOM 606 N N . LEU A 1 81 ? -16.961 -2.711 16.829 1.00 93.56 81 LEU A N 1
ATOM 607 C CA . LEU A 1 81 ? -16.110 -2.674 18.024 1.00 93.56 81 LEU A CA 1
ATOM 608 C C . LEU A 1 81 ? -14.981 -1.635 17.955 1.00 93.56 81 LEU A C 1
ATOM 610 O O . LEU A 1 81 ? -14.346 -1.363 18.972 1.00 93.56 81 LEU A O 1
ATOM 614 N N . CYS A 1 82 ? -14.730 -1.004 16.799 1.00 90.94 82 CYS A N 1
ATOM 615 C CA . CYS A 1 82 ? -13.614 -0.060 16.646 1.00 90.94 82 CYS A CA 1
ATOM 616 C C . CYS A 1 82 ? -13.656 1.086 17.667 1.00 90.94 82 CYS A C 1
ATOM 618 O O . CYS A 1 82 ? -12.615 1.473 18.191 1.00 90.94 82 CYS A O 1
ATOM 620 N N . ASN A 1 83 ? -14.840 1.631 17.964 1.00 90.62 83 ASN A N 1
ATOM 621 C CA . ASN A 1 83 ? -14.970 2.714 18.943 1.00 90.62 83 ASN A CA 1
ATOM 622 C C . ASN A 1 83 ? -14.673 2.240 20.368 1.00 90.62 83 ASN A C 1
ATOM 624 O O . ASN A 1 83 ? -13.934 2.915 21.075 1.00 90.62 83 ASN A O 1
ATOM 628 N N . THR A 1 84 ? -15.141 1.049 20.747 1.00 94.50 84 THR A N 1
ATOM 629 C CA . THR A 1 84 ? -14.830 0.446 22.049 1.00 94.50 84 THR A CA 1
ATOM 630 C C . THR A 1 84 ? -13.323 0.296 22.241 1.00 94.50 84 THR A C 1
ATOM 632 O O . THR A 1 84 ? -12.789 0.680 23.277 1.00 94.50 84 THR A O 1
ATOM 635 N N . TRP A 1 85 ? -12.611 -0.191 21.223 1.00 94.19 85 TRP A N 1
ATOM 636 C CA . TRP A 1 85 ? -11.157 -0.323 21.304 1.00 94.19 85 TRP A CA 1
ATOM 637 C C . TRP A 1 85 ? -10.427 1.016 21.333 1.00 94.19 85 TRP A C 1
ATOM 639 O O . TRP A 1 85 ? -9.438 1.138 22.051 1.00 94.19 85 TRP A O 1
ATOM 649 N N . ARG A 1 86 ? -10.912 2.035 20.611 1.00 91.62 86 ARG A N 1
ATOM 650 C CA . ARG A 1 86 ? -10.344 3.390 20.719 1.00 91.62 86 ARG A CA 1
ATOM 651 C C . ARG A 1 86 ? -10.452 3.931 22.133 1.00 91.62 86 ARG A C 1
ATOM 653 O O . ARG A 1 86 ? -9.483 4.498 22.618 1.00 91.62 86 ARG A O 1
ATOM 660 N N . ASP A 1 87 ? -11.591 3.729 22.786 1.00 92.38 87 ASP A N 1
ATOM 661 C CA . ASP A 1 87 ? -11.791 4.193 24.157 1.00 92.38 87 ASP A CA 1
ATOM 662 C C . ASP A 1 87 ? -10.885 3.441 25.142 1.00 92.38 87 ASP A C 1
ATOM 664 O O . ASP A 1 87 ? -10.270 4.065 26.007 1.00 92.38 87 ASP A O 1
ATOM 668 N N . ILE A 1 88 ? -10.746 2.119 24.973 1.00 93.94 88 ILE A N 1
ATOM 669 C CA . ILE A 1 88 ? -9.867 1.274 25.799 1.00 93.94 88 ILE A CA 1
ATOM 670 C C . ILE A 1 88 ? -8.394 1.674 25.649 1.00 93.94 88 ILE A C 1
ATOM 672 O O . ILE A 1 88 ? -7.663 1.671 26.635 1.00 93.94 88 ILE A O 1
ATOM 676 N N . PHE A 1 89 ? -7.948 2.008 24.436 1.00 91.94 89 PHE A N 1
ATOM 677 C CA . PHE A 1 89 ? -6.540 2.285 24.132 1.00 91.94 89 PHE A CA 1
ATOM 678 C C . PHE A 1 89 ? -6.211 3.773 23.975 1.00 91.94 89 PHE A C 1
ATOM 680 O O . PHE A 1 89 ? -5.139 4.106 23.472 1.00 91.94 89 PHE A O 1
ATOM 687 N N . ARG A 1 90 ? -7.109 4.673 24.388 1.00 88.69 90 ARG A N 1
ATOM 688 C CA . ARG A 1 90 ? -6.999 6.127 24.167 1.00 88.69 90 ARG A CA 1
ATOM 689 C C . ARG A 1 90 ? -5.706 6.768 24.684 1.00 88.69 90 ARG A C 1
ATOM 691 O O . ARG A 1 90 ? -5.359 7.861 24.262 1.00 88.69 90 ARG A O 1
ATOM 698 N N . ASP A 1 91 ? -5.044 6.121 25.636 1.00 88.38 91 ASP A N 1
ATOM 699 C CA . ASP A 1 91 ? -3.824 6.559 26.313 1.00 88.38 91 ASP A CA 1
ATOM 700 C C . ASP A 1 91 ? -2.535 6.097 25.608 1.00 88.38 91 ASP A C 1
ATOM 702 O O . ASP A 1 91 ? -1.428 6.417 26.041 1.00 88.38 91 ASP A O 1
ATOM 706 N N . ARG A 1 92 ? -2.646 5.320 24.526 1.00 86.12 92 ARG A N 1
ATOM 707 C CA . ARG A 1 92 ? -1.490 4.788 23.806 1.00 86.12 92 ARG A CA 1
ATOM 708 C C . ARG A 1 92 ? -0.862 5.848 22.908 1.00 86.12 92 ARG A C 1
ATOM 710 O O . ARG A 1 92 ? -1.498 6.354 21.994 1.00 86.12 92 ARG A O 1
ATOM 717 N N . ASN A 1 93 ? 0.439 6.070 23.096 1.00 85.62 93 ASN A N 1
ATOM 718 C CA . ASN A 1 93 ? 1.263 6.900 22.213 1.00 85.62 93 ASN A CA 1
ATOM 719 C C . ASN A 1 93 ? 1.987 6.075 21.133 1.00 85.62 93 ASN A C 1
ATOM 721 O O . ASN A 1 93 ? 3.179 6.231 20.893 1.00 85.62 93 ASN A O 1
ATOM 725 N N . ARG A 1 94 ? 1.285 5.107 20.545 1.00 84.94 94 ARG A N 1
ATOM 726 C CA . ARG A 1 94 ? 1.778 4.287 19.432 1.00 84.94 94 ARG A CA 1
ATOM 727 C C . ARG A 1 94 ? 0.613 3.883 18.547 1.00 84.94 94 ARG A C 1
ATOM 729 O O . ARG A 1 94 ? -0.535 3.976 18.982 1.00 84.94 94 ARG A O 1
ATOM 736 N N . ASP A 1 95 ? 0.916 3.361 17.368 1.00 85.62 95 ASP A N 1
ATOM 737 C CA . ASP A 1 95 ? -0.094 2.769 16.498 1.00 85.62 95 ASP A CA 1
ATOM 738 C C . ASP A 1 95 ? -0.865 1.658 17.214 1.00 85.62 95 ASP A C 1
ATOM 740 O O . ASP A 1 95 ? -0.287 0.743 17.813 1.00 85.62 95 ASP A O 1
ATOM 744 N N . VAL A 1 96 ? -2.193 1.737 17.143 1.00 87.75 96 VAL A N 1
ATOM 745 C CA . VAL A 1 96 ? -3.094 0.701 17.649 1.00 87.75 96 VAL A CA 1
ATOM 746 C C . VAL A 1 96 ? -4.037 0.280 16.542 1.00 87.75 96 VAL A C 1
ATOM 748 O O . VAL A 1 96 ? -4.732 1.103 15.944 1.00 87.75 96 VAL A O 1
ATOM 751 N N . TYR A 1 97 ? -4.097 -1.027 16.321 1.00 86.06 97 TYR A N 1
ATOM 752 C CA . TYR A 1 97 ? -5.006 -1.668 15.384 1.00 86.06 97 TYR A CA 1
ATOM 753 C C . TYR A 1 97 ? -6.176 -2.294 16.143 1.00 86.06 97 TYR A C 1
ATOM 755 O O . TYR A 1 97 ? -6.008 -2.799 17.252 1.00 86.06 97 TYR A O 1
ATOM 763 N N . CYS A 1 98 ? -7.371 -2.254 15.556 1.00 86.94 98 CYS A N 1
ATOM 764 C CA . CYS A 1 98 ? -8.542 -2.926 16.099 1.00 86.94 98 CYS A CA 1
ATOM 765 C C . CYS A 1 98 ? -8.289 -4.442 16.118 1.00 86.94 98 CYS A C 1
ATOM 767 O O . CYS A 1 98 ? -8.037 -5.004 15.050 1.00 86.94 98 CYS A O 1
ATOM 769 N N . PRO A 1 99 ? -8.394 -5.112 17.278 1.00 88.75 99 PRO A N 1
ATOM 770 C CA . PRO A 1 99 ? -8.193 -6.558 17.370 1.00 88.75 99 PRO A CA 1
ATOM 771 C C . PRO A 1 99 ? -9.153 -7.381 16.502 1.00 88.75 99 PRO A C 1
ATOM 773 O O . PRO A 1 99 ? -8.775 -8.445 16.029 1.00 88.75 99 PRO A O 1
ATOM 776 N N . ASP A 1 100 ? -10.374 -6.891 16.265 1.00 88.56 100 ASP A N 1
ATOM 777 C CA . ASP A 1 100 ? -11.393 -7.637 15.516 1.00 88.56 100 ASP A CA 1
ATOM 778 C C . ASP A 1 100 ? -11.301 -7.467 13.999 1.00 88.56 100 ASP A C 1
ATOM 780 O O . ASP A 1 100 ? -11.600 -8.400 13.260 1.00 88.56 100 ASP A O 1
ATOM 784 N N . CYS A 1 101 ? -10.941 -6.275 13.512 1.00 82.38 101 CYS A N 1
ATOM 785 C CA . CYS A 1 101 ? -10.948 -5.993 12.072 1.00 82.38 101 CYS A CA 1
ATOM 786 C C . CYS A 1 101 ? -9.601 -5.545 11.500 1.00 82.38 101 CYS A C 1
ATOM 788 O O . CYS A 1 101 ? -9.528 -5.229 10.318 1.00 82.38 101 CYS A O 1
ATOM 790 N N . GLY A 1 102 ? -8.543 -5.461 12.310 1.00 78.94 102 GLY A N 1
ATOM 791 C CA . GLY A 1 102 ? -7.189 -5.113 11.863 1.00 78.94 102 GLY A CA 1
ATOM 792 C C . GLY A 1 102 ? -7.005 -3.666 11.391 1.00 78.94 102 GLY A C 1
ATOM 793 O O . GLY A 1 102 ? -5.923 -3.295 10.942 1.00 78.94 102 GLY A O 1
ATOM 794 N N . LYS A 1 103 ? -8.038 -2.823 11.479 1.00 81.19 103 LYS A N 1
ATOM 795 C CA . LYS A 1 103 ? -7.978 -1.418 11.061 1.00 81.19 103 LYS A CA 1
ATOM 796 C C . LYS A 1 103 ? -7.145 -0.588 12.037 1.00 81.19 103 LYS A C 1
ATOM 798 O O . LYS A 1 103 ? -7.321 -0.721 13.244 1.00 81.19 103 LYS A O 1
ATOM 803 N N . LEU A 1 104 ? -6.305 0.319 11.535 1.00 83.00 104 LEU A N 1
ATOM 804 C CA . LEU A 1 104 ? -5.628 1.320 12.370 1.00 83.00 104 LEU A CA 1
ATOM 805 C C . LEU A 1 104 ? -6.674 2.250 13.007 1.00 83.00 104 LEU A C 1
ATOM 807 O O . LEU A 1 104 ? -7.444 2.904 12.300 1.00 83.00 104 LEU A O 1
ATOM 811 N N . ILE A 1 105 ? -6.728 2.280 14.336 1.00 86.88 105 ILE A N 1
ATOM 812 C CA . ILE A 1 105 ? -7.724 3.038 15.105 1.00 86.88 105 ILE A CA 1
ATOM 813 C C . ILE A 1 105 ? -7.122 4.182 15.925 1.00 86.88 105 ILE A C 1
ATOM 815 O O . ILE A 1 105 ? -7.853 5.132 16.210 1.00 86.88 105 ILE A O 1
ATOM 819 N N . ILE A 1 106 ? -5.829 4.109 16.259 1.00 86.94 106 ILE A N 1
ATOM 820 C CA . ILE A 1 106 ? -5.040 5.179 16.883 1.00 86.94 106 ILE A CA 1
ATOM 821 C C . ILE A 1 106 ? -3.725 5.280 16.117 1.00 86.94 106 ILE A C 1
ATOM 823 O O . ILE A 1 106 ? -3.058 4.268 15.927 1.00 86.94 106 ILE A O 1
ATOM 827 N N . HIS A 1 107 ? -3.384 6.491 15.694 1.00 83.06 107 HIS A N 1
ATOM 828 C CA . HIS A 1 107 ? -2.104 6.857 15.100 1.00 83.06 107 HIS A CA 1
ATOM 829 C C . HIS A 1 107 ? -1.710 8.192 15.737 1.00 83.06 107 HIS A C 1
ATOM 831 O O . HIS A 1 107 ? -2.391 9.188 15.468 1.00 83.06 107 HIS A O 1
ATOM 837 N N . PRO A 1 108 ? -0.730 8.222 16.653 1.00 76.44 108 PRO A N 1
ATOM 838 C CA . PRO A 1 108 ? -0.267 9.473 17.237 1.00 76.44 108 PRO A CA 1
ATOM 839 C C . PRO A 1 108 ? 0.323 10.334 16.119 1.00 76.44 108 PRO A C 1
ATOM 841 O O . PRO A 1 108 ? 1.233 9.894 15.422 1.00 76.44 108 PRO A O 1
ATOM 844 N N . ASP A 1 109 ? -0.211 11.537 15.907 1.00 68.56 109 ASP A N 1
ATOM 845 C CA . ASP A 1 109 ? 0.424 12.491 15.000 1.00 68.56 109 ASP A CA 1
ATOM 846 C C . ASP A 1 109 ? 1.777 12.905 15.618 1.00 68.56 109 ASP A C 1
ATOM 848 O O . ASP A 1 109 ? 1.834 13.272 16.790 1.00 68.56 109 ASP A O 1
ATOM 852 N N . GLU A 1 110 ? 2.869 12.889 14.845 1.00 58.94 110 GLU A N 1
ATOM 853 C CA . GLU A 1 110 ? 4.201 13.347 15.297 1.00 58.94 110 GLU A CA 1
ATOM 854 C C . GLU A 1 110 ? 4.273 14.868 15.584 1.00 58.94 110 GLU A C 1
ATOM 856 O O . GLU A 1 110 ? 5.343 15.414 15.843 1.00 58.94 110 GLU A O 1
ATOM 861 N N . SER A 1 111 ? 3.146 15.581 15.552 1.00 50.34 111 SER A N 1
ATOM 862 C CA . SER A 1 111 ? 3.066 17.039 15.644 1.00 50.34 111 SER A CA 1
ATOM 863 C C . SER A 1 111 ? 2.431 17.526 16.951 1.00 50.34 111 SER A C 1
A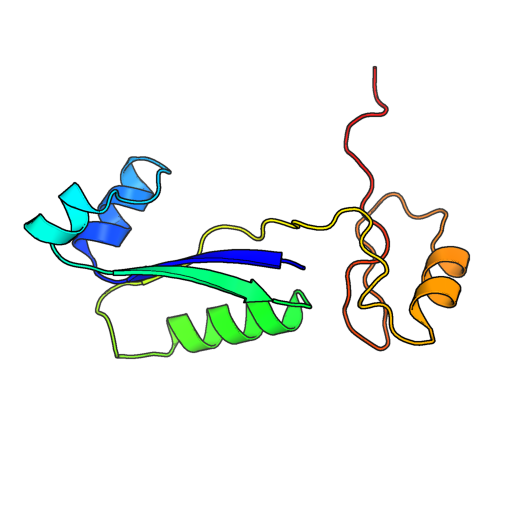TOM 865 O O . SER A 1 111 ? 1.435 18.236 16.904 1.00 50.34 111 SER A O 1
ATOM 867 N N . ASP A 1 112 ? 2.999 17.155 18.097 1.00 44.09 112 ASP A N 1
ATOM 868 C CA . ASP A 1 112 ? 2.735 17.820 19.390 1.00 44.09 112 ASP A CA 1
ATOM 869 C C . ASP A 1 112 ? 4.014 17.898 20.259 1.00 44.09 112 ASP A C 1
ATOM 871 O O . ASP A 1 112 ? 3.981 17.810 21.483 1.00 44.09 112 ASP A O 1
ATOM 875 N N . ASN A 1 113 ? 5.177 18.071 19.618 1.00 40.12 113 ASN A N 1
ATOM 876 C CA . ASN A 1 113 ? 6.425 18.488 20.273 1.00 40.12 113 ASN A CA 1
ATOM 877 C C . ASN A 1 113 ? 6.958 19.767 19.603 1.00 40.12 113 ASN A C 1
ATOM 879 O O . ASN A 1 113 ? 7.960 19.746 18.887 1.00 40.12 113 ASN A O 1
ATOM 883 N N . SER A 1 114 ? 6.263 20.888 19.795 1.00 36.12 114 SER A N 1
ATOM 884 C CA . SER A 1 114 ? 6.784 22.239 19.533 1.00 36.12 114 SER A CA 1
ATOM 885 C C . SER A 1 114 ? 6.485 23.150 20.710 1.00 36.12 114 SER A C 1
ATOM 887 O O . SER A 1 114 ? 5.347 23.078 21.220 1.00 36.12 114 SER A O 1
#

Sequence (114 aa):
MIKATVICGGSAVNRYDETGKVPSRKFLNGQGGVVDVKTFNTPGEYDAYSMGLADADGWEETALTDKEFTTKKDKSTDCKLCNTWRDIFRDRNRDVYCPDCGKLIIHPDESDNS

Organism: NCBI:txid291644

Radius of gyration: 17.43 Å; chains: 1; bounding box: 37×38×50 Å